Protein AF-A0A965U1G7-F1 (afdb_monomer)

Nearest PDB structures (foldseek):
  4uel-assembly1_A  TM=3.844E-01  e=1.516E+00  Homo sapiens
  9cpc-assembly1_3G  TM=3.995E-01  e=5.708E+00  Sus scrofa

pLDDT: mean 93.64, std 7.29, range [44.84, 98.12]

Foldseek 3Di:
DDDDDAPDFWDKDFAADPVCVVVVHGGPDIDTHRDLLLVLLVLVLVLVVDVVPADPVDPPGDPCSVVSVVSNVVCVVVCVVVVPSSVVSNVVD

Structure (mmCIF, N/CA/C/O backbone):
data_AF-A0A965U1G7-F1
#
_entry.id   AF-A0A965U1G7-F1
#
loop_
_atom_site.group_PDB
_atom_site.id
_atom_site.type_symbol
_atom_site.label_atom_id
_atom_site.label_alt_id
_atom_site.label_comp_id
_atom_site.label_asym_id
_atom_site.label_entity_id
_atom_site.label_seq_id
_atom_site.pdbx_PDB_ins_code
_atom_site.Cartn_x
_atom_site.Cartn_y
_atom_site.Cartn_z
_atom_site.occupancy
_atom_site.B_iso_or_equiv
_atom_site.auth_seq_id
_atom_site.auth_comp_id
_atom_site.auth_asym_id
_atom_site.auth_atom_id
_atom_site.pdbx_PDB_model_num
ATOM 1 N N . MET A 1 1 ? 20.262 -9.843 3.715 1.00 44.84 1 MET A N 1
ATOM 2 C CA . MET A 1 1 ? 18.976 -9.153 3.497 1.00 44.84 1 MET A CA 1
ATOM 3 C C . MET A 1 1 ? 18.683 -8.428 4.798 1.00 44.84 1 MET A C 1
ATOM 5 O O . MET A 1 1 ? 18.555 -9.100 5.812 1.00 44.84 1 MET A O 1
ATOM 9 N N . THR A 1 2 ? 18.759 -7.100 4.807 1.00 63.88 2 THR A N 1
ATOM 10 C CA . THR A 1 2 ? 18.609 -6.293 6.027 1.00 63.88 2 THR A CA 1
ATOM 11 C C . THR A 1 2 ? 17.174 -5.794 6.079 1.00 63.88 2 THR A C 1
ATOM 13 O O . THR A 1 2 ? 16.710 -5.211 5.103 1.00 63.88 2 THR A O 1
ATOM 16 N N . PHE A 1 3 ? 16.467 -6.057 7.173 1.00 73.94 3 PHE A N 1
ATOM 17 C CA . PHE A 1 3 ? 15.142 -5.490 7.405 1.00 73.94 3 PHE A CA 1
ATOM 18 C C . PHE A 1 3 ? 15.327 -4.105 8.025 1.00 73.94 3 PHE A C 1
ATOM 20 O O . PHE A 1 3 ? 16.043 -3.976 9.016 1.00 73.94 3 PHE A O 1
ATOM 27 N N . LEU A 1 4 ? 14.754 -3.084 7.393 1.00 79.31 4 LEU A N 1
ATOM 28 C CA . LEU A 1 4 ? 14.719 -1.725 7.925 1.00 79.31 4 LEU A CA 1
ATOM 29 C C . LEU A 1 4 ? 13.419 -1.541 8.707 1.00 79.31 4 LEU A C 1
ATOM 31 O O . LEU A 1 4 ? 12.393 -2.116 8.339 1.00 79.31 4 LEU A O 1
ATOM 35 N N . ASP A 1 5 ? 13.477 -0.745 9.769 1.00 87.38 5 ASP A N 1
ATOM 36 C CA . ASP A 1 5 ? 12.276 -0.316 10.480 1.00 87.38 5 ASP A CA 1
ATOM 37 C C . ASP A 1 5 ? 11.427 0.613 9.600 1.00 87.38 5 ASP A C 1
ATOM 39 O O . ASP A 1 5 ? 11.936 1.270 8.687 1.00 87.38 5 ASP A O 1
ATOM 43 N N . ASN A 1 6 ? 10.126 0.680 9.897 1.00 90.44 6 ASN A N 1
ATOM 44 C CA . ASN A 1 6 ? 9.221 1.616 9.232 1.00 90.44 6 ASN A CA 1
ATOM 45 C C . ASN A 1 6 ? 9.640 3.062 9.538 1.00 90.44 6 ASN A C 1
ATOM 47 O O . ASN A 1 6 ? 9.949 3.402 10.684 1.00 90.44 6 ASN A O 1
ATOM 51 N N . LYS A 1 7 ? 9.600 3.925 8.524 1.00 93.06 7 LYS A N 1
ATOM 52 C CA . LYS A 1 7 ? 9.929 5.356 8.637 1.00 93.06 7 LYS A CA 1
ATOM 53 C C . LYS A 1 7 ? 8.871 6.110 9.433 1.00 93.06 7 LYS A C 1
ATOM 55 O O . LYS A 1 7 ? 9.184 7.096 10.099 1.00 93.06 7 LYS A O 1
ATOM 60 N N . LEU A 1 8 ? 7.621 5.653 9.360 1.00 94.50 8 LEU A N 1
ATOM 61 C CA . LEU A 1 8 ? 6.502 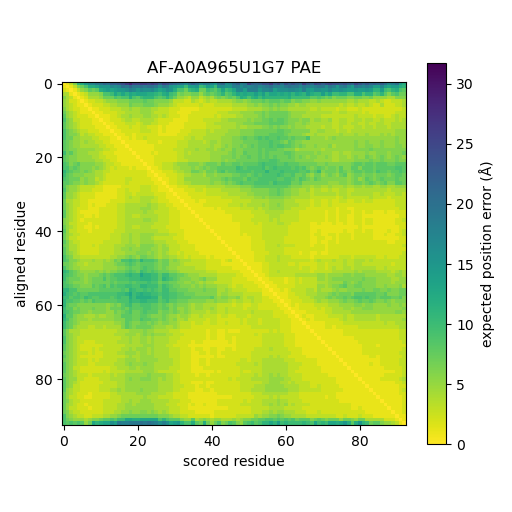6.216 10.102 1.00 94.50 8 LEU A CA 1
ATOM 62 C C . LEU A 1 8 ? 5.951 5.211 11.127 1.00 94.50 8 LEU A C 1
ATOM 64 O O . LEU A 1 8 ? 6.018 3.997 10.913 1.00 94.50 8 LEU A O 1
ATOM 68 N N . PRO A 1 9 ? 5.348 5.694 12.231 1.00 94.88 9 PRO A N 1
ATOM 69 C CA . PRO A 1 9 ? 4.660 4.825 13.176 1.00 94.88 9 PRO A CA 1
ATOM 70 C C . PRO A 1 9 ? 3.580 3.987 12.490 1.00 94.88 9 PRO A C 1
ATOM 72 O O . PRO A 1 9 ? 2.872 4.454 11.591 1.00 94.88 9 PRO A O 1
ATOM 75 N N . THR A 1 10 ? 3.416 2.749 12.949 1.00 95.19 10 THR A N 1
ATOM 76 C CA . THR A 1 10 ? 2.318 1.904 12.487 1.00 95.19 10 THR A CA 1
ATOM 77 C C . THR A 1 10 ? 0.976 2.461 12.957 1.00 95.19 10 THR A C 1
ATOM 79 O O . THR A 1 10 ? 0.852 3.079 14.014 1.00 95.19 10 THR A O 1
ATOM 82 N N . THR A 1 11 ? -0.055 2.234 12.149 1.00 94.31 11 THR A N 1
ATOM 83 C CA . THR A 1 11 ? -1.431 2.624 12.452 1.00 94.31 11 THR A CA 1
ATOM 84 C C . THR A 1 11 ? -2.252 1.386 12.763 1.00 94.31 11 THR A C 1
ATOM 86 O O . THR A 1 11 ? -2.312 0.450 11.967 1.00 94.31 11 THR A O 1
ATOM 89 N N . THR A 1 12 ? -2.903 1.364 13.923 1.00 96.56 12 THR A N 1
ATOM 90 C CA . THR A 1 12 ? -3.802 0.266 14.278 1.00 96.56 12 THR A CA 1
ATOM 91 C C . THR A 1 12 ? -5.093 0.379 13.476 1.00 96.56 12 THR A C 1
ATOM 93 O O . THR A 1 12 ? -5.791 1.394 13.529 1.00 96.56 12 THR A O 1
ATOM 96 N N . ARG A 1 13 ? -5.435 -0.674 12.735 1.00 96.06 13 ARG A N 1
ATOM 97 C CA . ARG A 1 13 ? -6.681 -0.781 11.976 1.00 96.06 13 ARG A CA 1
ATOM 98 C C . ARG A 1 13 ? -7.557 -1.877 12.556 1.00 96.06 13 ARG A C 1
ATOM 100 O O . ARG A 1 13 ? -7.080 -2.945 12.926 1.00 96.06 13 ARG A O 1
ATOM 107 N N . ARG A 1 14 ? -8.854 -1.591 12.628 1.00 96.75 14 ARG A N 1
ATOM 108 C CA . ARG A 1 14 ? -9.886 -2.559 13.001 1.00 96.75 14 ARG A CA 1
ATOM 109 C C . ARG A 1 14 ? -10.073 -3.553 11.865 1.00 96.75 14 ARG A C 1
ATOM 111 O O . ARG A 1 14 ? -10.267 -3.133 10.726 1.00 96.75 14 ARG A O 1
ATOM 118 N N . ILE A 1 15 ? -10.054 -4.837 12.184 1.00 96.56 15 ILE A N 1
ATOM 119 C CA . ILE A 1 15 ? -10.458 -5.905 11.275 1.00 96.56 15 ILE A CA 1
ATOM 120 C C . ILE A 1 15 ? -11.851 -6.326 11.696 1.00 96.56 15 ILE A C 1
ATOM 122 O O . ILE A 1 15 ? -12.070 -6.630 12.869 1.00 96.56 15 ILE A O 1
ATOM 126 N N . ARG A 1 16 ? -12.766 -6.356 10.727 1.00 96.69 16 ARG A N 1
ATOM 127 C CA . ARG A 1 16 ? -14.094 -6.902 10.948 1.00 96.69 16 ARG A CA 1
ATOM 128 C C . ARG A 1 16 ? -14.536 -7.851 9.848 1.00 96.69 16 ARG A C 1
ATOM 130 O O . ARG A 1 16 ? -14.109 -7.684 8.702 1.00 96.69 16 ARG A O 1
ATOM 137 N N . SER A 1 17 ? -15.373 -8.830 10.177 1.00 96.81 17 SER A N 1
ATOM 138 C CA . SER A 1 17 ? -15.996 -9.672 9.154 1.00 96.81 17 SER A CA 1
ATOM 139 C C . SER A 1 17 ? -17.054 -8.895 8.363 1.00 96.81 17 SER A C 1
ATOM 141 O O . SER A 1 17 ? -17.594 -7.884 8.812 1.00 96.81 17 SER A O 1
ATOM 143 N N . ILE A 1 18 ? -17.384 -9.394 7.168 1.00 97.19 18 ILE A N 1
ATOM 144 C CA . ILE A 1 18 ? -18.489 -8.845 6.365 1.00 97.19 18 ILE A CA 1
ATOM 145 C C . ILE A 1 18 ? -19.811 -8.947 7.142 1.00 97.19 18 ILE A C 1
ATOM 147 O O . ILE A 1 18 ? -20.634 -8.041 7.068 1.00 97.19 18 ILE A O 1
ATOM 151 N N . VAL A 1 19 ? -19.999 -10.026 7.911 1.00 96.94 19 VAL A N 1
ATOM 152 C CA . VAL A 1 19 ? -21.192 -10.217 8.748 1.00 96.94 19 VAL A CA 1
ATOM 153 C C . VAL A 1 19 ? -21.265 -9.134 9.823 1.00 96.94 19 VAL A C 1
ATOM 155 O O . VAL A 1 19 ? -22.299 -8.487 9.927 1.00 96.94 19 VAL A O 1
ATOM 158 N N . ALA A 1 20 ? -20.174 -8.877 10.551 1.00 96.94 20 ALA A N 1
ATOM 159 C CA . ALA A 1 20 ? -20.136 -7.832 11.573 1.00 96.94 20 ALA A CA 1
ATOM 160 C C . ALA A 1 20 ? -20.395 -6.431 10.991 1.00 96.94 20 ALA A C 1
ATOM 162 O O . ALA A 1 20 ? -21.173 -5.668 11.556 1.00 96.94 20 ALA A O 1
ATOM 163 N N . GLU A 1 21 ? -19.830 -6.104 9.821 1.00 95.69 21 GLU A N 1
ATOM 164 C CA . GLU A 1 21 ? -20.106 -4.827 9.143 1.00 95.69 21 GLU A CA 1
ATOM 165 C C . GLU A 1 21 ? -21.592 -4.669 8.784 1.00 95.69 21 GLU A C 1
ATOM 167 O O . GLU A 1 21 ? -22.188 -3.622 9.041 1.00 95.69 21 GLU A O 1
ATOM 172 N N . LEU A 1 22 ? -22.208 -5.713 8.219 1.00 97.31 22 LEU A N 1
ATOM 173 C CA . LEU A 1 22 ? -23.618 -5.686 7.817 1.00 97.31 22 LEU A CA 1
ATOM 174 C C . LEU A 1 22 ? -24.570 -5.668 9.021 1.00 97.31 22 LEU A C 1
ATOM 176 O O . LEU A 1 22 ? -25.604 -4.999 8.971 1.00 97.31 22 LEU A O 1
ATOM 180 N N . SER A 1 23 ? -24.210 -6.360 10.103 1.00 97.44 23 SER A N 1
ATOM 181 C CA . SER A 1 23 ? -24.950 -6.371 11.370 1.00 97.44 23 SER 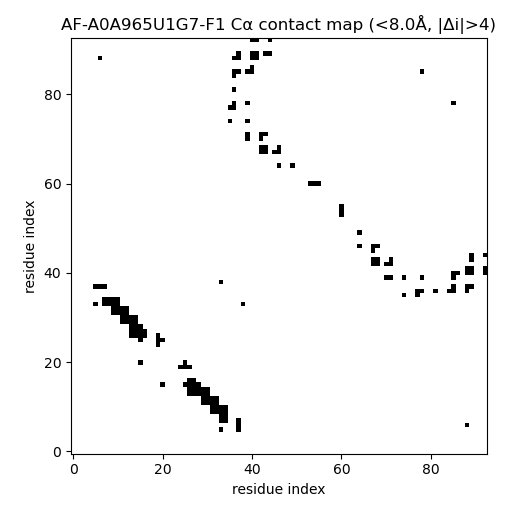A CA 1
ATOM 182 C C . SER A 1 23 ? -24.717 -5.118 12.221 1.00 97.44 23 SER A C 1
ATOM 184 O O . SER A 1 23 ? -25.447 -4.906 13.186 1.00 97.44 23 SER A O 1
ATOM 186 N N . LYS A 1 24 ? -23.755 -4.259 11.846 1.00 95.31 24 LYS A N 1
ATOM 187 C CA . LYS A 1 24 ? -23.268 -3.115 12.642 1.00 95.31 24 LYS A CA 1
ATOM 188 C C . LYS A 1 24 ? -22.705 -3.522 14.010 1.00 95.31 24 LYS A C 1
ATOM 190 O O . LYS A 1 24 ? -22.807 -2.757 14.968 1.00 95.31 24 LYS A O 1
ATOM 195 N N . ASP A 1 25 ? -22.108 -4.705 14.077 1.00 97.06 25 ASP A N 1
ATOM 196 C CA . ASP A 1 25 ? -21.393 -5.180 15.256 1.00 97.06 25 ASP A CA 1
ATOM 197 C C . ASP A 1 25 ? -20.001 -4.534 15.364 1.00 97.06 25 ASP A C 1
ATOM 199 O O . ASP A 1 25 ? -19.470 -3.932 14.423 1.00 97.06 25 ASP A O 1
ATOM 203 N N . GLU A 1 26 ? -19.399 -4.661 16.547 1.00 96.62 26 GLU A N 1
ATOM 204 C CA . GLU A 1 26 ? -18.033 -4.209 16.798 1.00 96.62 26 GLU A CA 1
ATOM 205 C C . GLU A 1 26 ? -16.993 -5.056 16.055 1.00 96.62 26 GLU A C 1
ATOM 207 O O . GLU A 1 26 ? -17.211 -6.218 15.715 1.00 96.62 26 GLU A O 1
ATOM 212 N N . ALA A 1 27 ? -15.821 -4.460 15.830 1.00 95.88 27 ALA A N 1
ATOM 213 C CA . ALA A 1 27 ? -14.714 -5.146 15.178 1.00 95.88 27 ALA A CA 1
ATOM 214 C C . ALA A 1 27 ? -14.162 -6.287 16.045 1.00 95.88 27 ALA A C 1
ATOM 216 O O . ALA A 1 27 ? -13.827 -6.086 17.213 1.00 95.88 27 ALA A O 1
ATOM 217 N N . GLU A 1 28 ? -13.989 -7.463 15.446 1.00 96.75 28 GLU A N 1
ATOM 218 C CA . GLU A 1 28 ? -13.542 -8.672 16.135 1.00 96.75 28 GLU A CA 1
ATOM 219 C C . GLU A 1 28 ? -12.068 -8.598 16.559 1.00 96.75 28 GLU A C 1
ATOM 221 O O . GLU A 1 28 ? -11.669 -9.239 17.531 1.00 96.75 28 GLU A O 1
ATOM 226 N N . THR A 1 29 ? -11.232 -7.842 15.837 1.00 97.31 29 THR A N 1
ATOM 227 C CA . THR A 1 29 ? -9.814 -7.687 16.187 1.00 97.31 29 THR A CA 1
ATOM 228 C C . THR A 1 29 ? -9.177 -6.432 15.581 1.00 97.31 29 THR A C 1
ATOM 230 O O . THR A 1 29 ? -9.816 -5.637 14.890 1.00 97.31 29 THR A O 1
ATOM 233 N N . HIS A 1 30 ? -7.891 -6.235 15.863 1.00 97.38 30 HIS A N 1
ATOM 234 C CA . HIS A 1 30 ? -7.086 -5.117 15.393 1.00 97.38 30 HIS A CA 1
ATOM 235 C C . HIS A 1 30 ? -5.747 -5.609 14.839 1.00 97.38 30 HIS A C 1
ATOM 237 O O . HIS A 1 30 ? -5.203 -6.612 15.298 1.00 97.38 30 HIS A O 1
ATOM 243 N N . ILE A 1 31 ? -5.192 -4.878 13.874 1.00 97.19 31 ILE A N 1
ATOM 244 C CA . ILE A 1 31 ? -3.880 -5.156 13.285 1.00 97.19 31 ILE A CA 1
ATOM 245 C C . ILE A 1 31 ? -3.063 -3.874 13.160 1.00 97.19 31 ILE A C 1
ATOM 247 O O . ILE A 1 31 ? -3.600 -2.813 12.840 1.00 97.19 31 ILE A O 1
ATOM 251 N N . ALA A 1 32 ? -1.758 -3.968 13.403 1.00 96.75 32 ALA A N 1
ATOM 252 C CA . ALA A 1 32 ? -0.831 -2.889 13.099 1.00 96.75 32 ALA A CA 1
ATOM 253 C C . ALA A 1 32 ? -0.557 -2.858 11.588 1.00 96.75 32 ALA A C 1
ATOM 255 O O . ALA A 1 32 ? -0.077 -3.835 11.015 1.00 96.75 32 ALA A O 1
ATOM 256 N N . CYS A 1 33 ? -0.854 -1.735 10.942 1.00 95.94 33 CYS A N 1
ATOM 257 C CA . CYS A 1 33 ? -0.589 -1.503 9.527 1.00 95.94 33 CYS A CA 1
ATOM 258 C C . CYS A 1 33 ? 0.530 -0.479 9.346 1.00 95.94 33 CYS A C 1
ATOM 260 O O . CYS A 1 33 ? 0.626 0.487 10.103 1.00 95.94 33 CYS A O 1
ATOM 262 N N . ILE A 1 34 ? 1.328 -0.646 8.294 1.00 95.56 34 ILE A N 1
ATOM 263 C CA . ILE A 1 34 ? 2.248 0.396 7.824 1.00 95.56 34 ILE A CA 1
ATOM 264 C C . ILE A 1 34 ? 1.434 1.646 7.463 1.00 95.56 34 ILE A C 1
ATOM 266 O O . ILE A 1 34 ? 0.267 1.551 7.064 1.00 95.56 34 ILE A O 1
ATOM 270 N N . SER A 1 35 ? 2.035 2.824 7.625 1.00 95.75 35 SER A N 1
ATOM 271 C CA . SER A 1 35 ? 1.406 4.073 7.207 1.00 95.75 35 SER A CA 1
ATOM 272 C C . SER A 1 35 ? 1.020 4.020 5.717 1.00 95.75 35 SER A C 1
ATOM 274 O O . SER A 1 35 ? 1.843 3.633 4.878 1.00 95.75 35 SER A O 1
ATOM 276 N N . PRO A 1 36 ? -0.199 4.451 5.340 1.00 96.00 36 PRO A N 1
ATOM 277 C CA . PRO A 1 36 ? -0.573 4.598 3.934 1.00 96.00 36 PRO A CA 1
ATOM 278 C C . PRO A 1 36 ? 0.364 5.536 3.160 1.00 96.00 36 PRO A C 1
ATOM 280 O O . PRO A 1 36 ? 0.557 5.347 1.963 1.00 96.00 36 PRO A O 1
ATOM 283 N N . ILE A 1 37 ? 0.986 6.505 3.841 1.00 97.25 37 ILE A N 1
ATOM 284 C CA . ILE A 1 37 ? 1.968 7.423 3.248 1.00 97.25 37 ILE A CA 1
ATOM 285 C C . ILE A 1 37 ? 3.252 6.697 2.862 1.00 97.25 37 ILE A C 1
ATOM 287 O O . ILE A 1 37 ? 3.742 6.859 1.747 1.00 97.25 37 ILE A O 1
ATOM 291 N N . GLU A 1 38 ? 3.764 5.855 3.754 1.00 96.06 38 GLU A N 1
ATOM 292 C CA . GLU A 1 38 ? 4.950 5.043 3.482 1.00 96.06 38 GLU A CA 1
ATOM 293 C C . GLU A 1 38 ? 4.659 3.997 2.394 1.00 96.06 38 GLU A C 1
ATOM 295 O O . GLU A 1 38 ? 5.442 3.822 1.465 1.00 96.06 38 GLU A O 1
ATOM 300 N N . THR A 1 39 ? 3.454 3.415 2.405 1.00 95.94 39 THR A N 1
ATOM 301 C CA . THR A 1 39 ? 2.985 2.544 1.315 1.00 95.94 39 THR A CA 1
ATOM 302 C C . THR A 1 39 ? 2.954 3.288 -0.025 1.00 95.94 39 THR A C 1
ATOM 304 O O . THR A 1 39 ? 3.400 2.752 -1.038 1.00 95.94 39 THR A O 1
ATOM 307 N N . ALA A 1 40 ? 2.449 4.526 -0.063 1.00 97.25 40 ALA A N 1
ATOM 308 C CA . ALA A 1 40 ? 2.441 5.337 -1.279 1.00 97.25 40 ALA A CA 1
ATOM 309 C C . ALA A 1 40 ? 3.863 5.651 -1.769 1.00 97.25 40 ALA A C 1
ATOM 311 O O . ALA A 1 40 ? 4.128 5.550 -2.969 1.00 97.25 40 ALA A O 1
ATOM 312 N N . ALA A 1 41 ? 4.774 6.001 -0.857 1.00 96.69 41 ALA A N 1
ATOM 313 C CA . ALA A 1 41 ? 6.179 6.270 -1.158 1.00 96.69 41 ALA A CA 1
ATOM 314 C C . ALA A 1 41 ? 6.858 5.064 -1.834 1.00 96.69 41 ALA A C 1
ATOM 316 O O . ALA A 1 41 ? 7.475 5.193 -2.896 1.00 96.69 41 ALA A O 1
ATOM 317 N N . ASP A 1 42 ? 6.639 3.865 -1.301 1.00 94.88 42 ASP A N 1
ATOM 318 C CA . ASP A 1 42 ? 7.161 2.640 -1.905 1.00 94.88 42 ASP A CA 1
ATOM 319 C C . ASP A 1 42 ? 6.522 2.352 -3.268 1.00 94.88 42 ASP A C 1
ATOM 321 O O . ASP A 1 42 ? 7.206 1.926 -4.202 1.00 94.88 42 ASP A O 1
ATOM 325 N N . LYS A 1 43 ? 5.219 2.623 -3.435 1.00 96.44 43 LYS A N 1
ATOM 326 C CA . LYS A 1 43 ? 4.524 2.443 -4.722 1.00 96.44 43 LYS A CA 1
ATOM 327 C C . LYS A 1 43 ? 5.051 3.389 -5.798 1.00 96.44 43 LYS A C 1
ATOM 329 O O . LYS A 1 43 ? 5.204 2.938 -6.934 1.00 96.44 43 LYS A O 1
ATOM 334 N N . ILE A 1 44 ? 5.349 4.651 -5.476 1.00 96.56 44 ILE A N 1
ATOM 335 C CA . ILE A 1 44 ? 5.910 5.590 -6.459 1.00 96.56 44 ILE A CA 1
ATOM 336 C C . ILE A 1 44 ? 7.361 5.249 -6.807 1.00 96.56 44 ILE A C 1
ATOM 338 O O . ILE A 1 44 ? 7.700 5.269 -7.992 1.00 96.56 44 ILE A O 1
ATOM 342 N N . SER A 1 45 ? 8.189 4.850 -5.833 1.00 94.06 45 SER A N 1
ATOM 343 C CA . SER A 1 45 ? 9.558 4.380 -6.100 1.00 94.06 45 SER A CA 1
ATOM 344 C C . SER A 1 45 ? 9.514 3.152 -7.022 1.00 94.06 45 SER A C 1
ATOM 346 O O . SER A 1 45 ? 10.052 3.162 -8.133 1.00 94.06 45 SER A O 1
ATOM 348 N N . ALA A 1 46 ? 8.717 2.144 -6.654 1.00 93.19 46 ALA A N 1
ATOM 349 C CA . ALA A 1 46 ? 8.485 0.931 -7.435 1.00 93.19 46 ALA A CA 1
ATOM 350 C C . ALA A 1 46 ? 7.966 1.188 -8.862 1.00 93.19 46 ALA A C 1
ATOM 352 O O . ALA A 1 46 ? 8.375 0.484 -9.793 1.00 93.19 46 ALA A O 1
ATOM 353 N N . LEU A 1 47 ? 7.050 2.146 -9.039 1.00 95.31 47 LEU A N 1
ATOM 354 C CA . LEU A 1 47 ? 6.505 2.518 -10.344 1.00 95.31 47 LEU A CA 1
ATOM 355 C C . LEU A 1 47 ? 7.556 3.227 -11.202 1.00 95.31 47 LEU A C 1
ATOM 357 O O . LEU A 1 47 ? 7.691 2.894 -12.377 1.00 95.31 47 LEU A O 1
ATOM 361 N N . THR A 1 48 ? 8.315 4.156 -10.617 1.00 94.00 48 THR A N 1
ATOM 362 C CA . THR A 1 48 ? 9.331 4.956 -11.318 1.00 94.00 48 THR A CA 1
ATOM 363 C C . THR A 1 48 ? 10.383 4.059 -11.963 1.00 94.00 48 THR A C 1
ATOM 365 O O . THR A 1 48 ? 10.604 4.144 -13.172 1.00 94.00 48 THR A O 1
ATOM 368 N N . TRP A 1 49 ? 10.948 3.119 -11.197 1.00 89.75 49 TRP A N 1
ATOM 369 C CA . TRP A 1 49 ? 11.923 2.153 -11.714 1.00 89.75 49 TRP A CA 1
ATOM 370 C C . TRP A 1 49 ? 11.361 1.300 -12.849 1.00 89.75 49 TRP A C 1
ATOM 372 O O . TRP A 1 49 ? 12.010 1.120 -13.877 1.00 89.75 49 TRP A O 1
ATOM 382 N N . ARG A 1 50 ? 10.139 0.784 -12.679 1.00 92.12 50 ARG A N 1
ATOM 383 C CA . ARG A 1 50 ? 9.516 -0.118 -13.653 1.00 92.12 50 ARG A CA 1
ATOM 384 C C . ARG A 1 50 ? 9.125 0.589 -14.940 1.00 92.12 50 ARG A C 1
ATOM 386 O O . ARG A 1 50 ? 9.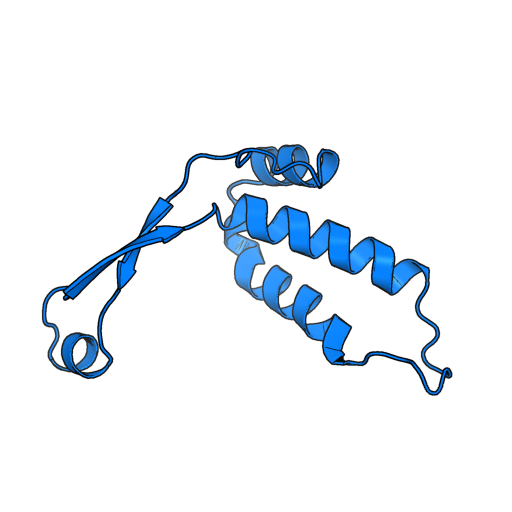278 0.000 -16.000 1.00 92.12 50 ARG A O 1
ATOM 393 N N . VAL A 1 51 ? 8.628 1.824 -14.864 1.00 92.06 51 VAL A N 1
ATOM 394 C CA . VAL A 1 51 ? 8.257 2.615 -16.046 1.00 92.06 51 VAL A CA 1
ATOM 395 C C . VAL A 1 51 ? 9.495 3.042 -16.827 1.00 92.06 51 VAL A C 1
ATOM 397 O O . VAL A 1 51 ? 9.468 2.965 -18.052 1.00 92.06 51 VAL A O 1
ATOM 400 N N . ALA A 1 52 ? 10.578 3.426 -16.144 1.00 91.25 52 ALA A N 1
ATOM 401 C CA . ALA A 1 52 ? 11.809 3.883 -16.789 1.00 91.25 52 ALA A CA 1
ATOM 402 C C . ALA A 1 52 ? 12.432 2.835 -17.728 1.00 91.25 52 ALA A C 1
ATOM 404 O O . ALA A 1 52 ? 12.997 3.190 -18.757 1.00 91.25 52 ALA A O 1
ATOM 405 N N . ILE A 1 53 ? 12.305 1.548 -17.393 1.00 89.81 53 ILE A N 1
ATOM 406 C CA . ILE A 1 53 ? 12.875 0.435 -18.170 1.00 89.81 53 ILE A CA 1
ATOM 407 C C . ILE A 1 53 ? 11.833 -0.319 -19.009 1.00 89.81 53 ILE A C 1
ATOM 409 O O . ILE A 1 53 ? 12.138 -1.373 -19.569 1.00 89.81 53 ILE A O 1
ATOM 413 N N . ARG A 1 54 ? 10.583 0.158 -19.054 1.00 90.25 54 ARG A N 1
ATOM 414 C CA . ARG A 1 54 ? 9.476 -0.592 -19.653 1.00 90.25 54 ARG A CA 1
ATOM 415 C C . ARG A 1 54 ? 9.537 -0.564 -21.177 1.00 90.25 54 ARG A C 1
ATOM 417 O O . ARG A 1 54 ? 9.397 0.493 -21.785 1.00 90.25 54 ARG A O 1
ATOM 424 N N . ASP A 1 55 ? 9.583 -1.745 -21.784 1.00 93.31 55 ASP A N 1
ATOM 425 C CA . ASP A 1 55 ? 9.326 -1.944 -23.211 1.00 93.31 55 ASP A CA 1
ATOM 426 C C . ASP A 1 55 ? 7.963 -2.619 -23.411 1.00 93.31 55 ASP A C 1
ATOM 428 O O . ASP A 1 55 ? 7.795 -3.805 -23.132 1.00 93.31 55 ASP A O 1
ATOM 432 N N . ARG A 1 56 ? 6.990 -1.859 -23.927 1.00 90.38 56 ARG A N 1
ATOM 433 C CA . ARG A 1 56 ? 5.620 -2.343 -24.169 1.00 90.38 56 ARG A CA 1
ATOM 434 C C . ARG A 1 56 ? 5.508 -3.318 -25.343 1.00 90.38 56 ARG A C 1
ATOM 436 O O . ARG A 1 56 ? 4.483 -3.980 -25.467 1.00 90.38 56 ARG A O 1
ATOM 443 N N . LEU A 1 57 ? 6.510 -3.379 -26.220 1.00 94.88 57 LEU A N 1
ATOM 444 C CA . LEU A 1 57 ? 6.534 -4.310 -27.353 1.00 94.88 57 LEU A CA 1
ATOM 445 C C . LEU A 1 57 ? 7.184 -5.648 -26.977 1.00 94.88 57 LEU A C 1
ATOM 447 O O . LEU A 1 57 ? 7.066 -6.631 -27.712 1.00 94.88 57 LEU A O 1
ATOM 451 N N . SER A 1 58 ? 7.849 -5.705 -25.823 1.00 94.56 58 SER A N 1
ATOM 452 C CA . SER A 1 58 ? 8.454 -6.923 -25.308 1.00 94.56 58 SER A CA 1
ATOM 453 C C . SER A 1 58 ? 7.394 -7.969 -24.971 1.00 94.56 58 SER A C 1
ATOM 455 O O . SER A 1 58 ? 6.418 -7.702 -24.274 1.00 94.56 58 SER A O 1
ATOM 457 N N . LYS A 1 59 ? 7.652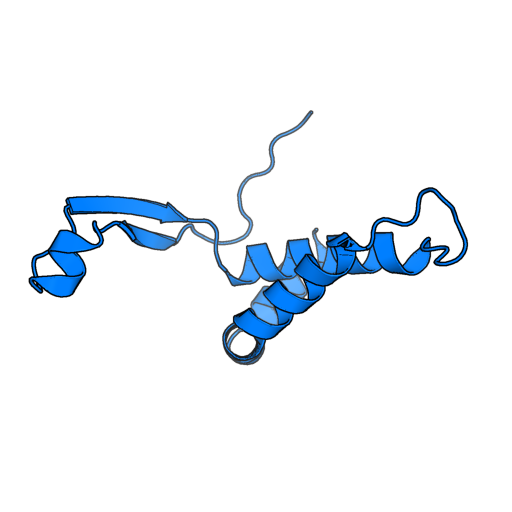 -9.229 -25.342 1.00 94.00 59 LYS A N 1
ATOM 458 C CA . LYS A 1 59 ? 6.854 -10.384 -24.883 1.00 94.00 59 LYS A CA 1
ATOM 459 C C . LYS A 1 59 ? 6.911 -10.593 -23.362 1.00 94.00 59 LYS A C 1
ATOM 461 O O . LYS A 1 59 ? 6.159 -11.406 -22.838 1.00 94.00 59 LYS A O 1
ATOM 466 N N . LYS A 1 60 ? 7.834 -9.910 -22.675 1.00 91.50 60 LYS A N 1
ATOM 467 C CA . LYS A 1 60 ? 7.987 -9.916 -21.216 1.00 91.50 60 LYS A CA 1
ATOM 468 C C . LYS A 1 60 ? 7.391 -8.667 -20.552 1.00 91.50 60 LYS A C 1
ATOM 470 O O . LYS A 1 60 ? 7.648 -8.472 -19.367 1.00 91.50 60 LYS A O 1
ATOM 475 N N . ASP A 1 61 ? 6.668 -7.810 -21.286 1.00 91.56 61 ASP A N 1
ATOM 476 C CA . ASP A 1 61 ? 5.983 -6.667 -20.673 1.00 91.56 61 ASP A CA 1
ATOM 477 C C . ASP A 1 61 ? 5.045 -7.160 -19.570 1.00 91.56 61 ASP A C 1
ATOM 479 O O . ASP A 1 61 ? 4.269 -8.096 -19.766 1.00 91.56 61 ASP A O 1
ATOM 483 N N . ASP A 1 62 ? 5.130 -6.521 -18.408 1.00 90.19 62 ASP A N 1
ATOM 484 C CA . ASP A 1 62 ? 4.233 -6.790 -17.295 1.00 90.19 62 ASP A CA 1
ATOM 485 C C . ASP A 1 62 ? 3.114 -5.735 -17.299 1.00 90.19 62 ASP A C 1
ATOM 487 O O . ASP A 1 62 ? 3.307 -4.611 -16.815 1.00 90.19 62 ASP A O 1
ATOM 491 N N . PRO A 1 63 ? 1.910 -6.058 -17.810 1.00 90.19 63 PRO A N 1
ATOM 492 C CA . PRO A 1 63 ? 0.803 -5.110 -17.814 1.00 90.19 63 PRO A CA 1
ATOM 493 C C . PRO A 1 63 ? 0.328 -4.777 -16.394 1.00 90.19 63 PRO A C 1
ATOM 495 O O . PRO A 1 63 ? -0.320 -3.751 -16.182 1.00 90.19 63 PRO A O 1
ATOM 498 N N . THR A 1 64 ? 0.667 -5.601 -15.400 1.00 92.25 64 THR A N 1
ATOM 499 C CA . THR A 1 64 ? 0.181 -5.460 -14.030 1.00 92.25 64 THR A CA 1
ATOM 500 C C . THR A 1 64 ? 0.851 -4.313 -13.265 1.00 92.25 64 THR A C 1
ATOM 502 O O . THR A 1 64 ? 0.369 -3.959 -12.186 1.00 92.25 64 THR A O 1
ATOM 505 N N . ILE A 1 65 ? 1.876 -3.670 -13.848 1.00 91.19 65 ILE A N 1
ATOM 506 C CA . ILE A 1 65 ? 2.509 -2.432 -13.352 1.00 91.19 65 ILE A CA 1
ATOM 507 C C . ILE A 1 65 ? 1.468 -1.329 -13.106 1.00 91.19 65 ILE A C 1
ATOM 509 O O . ILE A 1 65 ? 1.624 -0.527 -12.184 1.00 91.19 65 ILE A O 1
ATOM 513 N N . ILE A 1 66 ? 0.373 -1.317 -13.878 1.00 92.12 66 ILE A N 1
ATOM 514 C CA . ILE A 1 66 ? -0.723 -0.348 -13.725 1.00 92.12 66 ILE A CA 1
ATOM 515 C C . ILE A 1 66 ? -1.339 -0.349 -12.316 1.00 92.12 66 ILE A C 1
ATOM 517 O O . ILE A 1 66 ? -1.845 0.680 -11.874 1.00 92.12 66 ILE A O 1
ATOM 521 N N . ARG A 1 67 ? -1.239 -1.461 -11.571 1.00 93.94 67 ARG A N 1
ATOM 522 C CA . ARG A 1 67 ? -1.721 -1.552 -10.184 1.00 93.94 67 ARG A CA 1
ATOM 523 C C . ARG A 1 67 ? -1.038 -0.546 -9.261 1.00 93.94 67 ARG A C 1
ATOM 525 O O . ARG A 1 67 ? -1.698 0.002 -8.393 1.00 93.94 67 ARG A O 1
ATOM 532 N N . HIS A 1 68 ? 0.244 -0.238 -9.476 1.00 95.31 68 HIS A N 1
ATOM 533 C CA . HIS A 1 68 ? 0.928 0.786 -8.680 1.00 95.31 68 HIS A CA 1
ATOM 534 C C . HIS A 1 68 ? 0.308 2.173 -8.881 1.00 95.31 68 HIS A C 1
ATOM 536 O O . HIS A 1 68 ? 0.128 2.908 -7.916 1.00 95.31 68 HIS A O 1
ATOM 542 N N . LEU A 1 69 ? -0.056 2.516 -10.122 1.00 95.50 69 LEU A N 1
ATOM 543 C CA . LEU A 1 69 ? -0.732 3.778 -10.423 1.00 95.50 69 LEU A CA 1
ATOM 544 C C . LEU A 1 69 ? -2.147 3.812 -9.832 1.00 95.50 69 LEU A C 1
ATOM 546 O O . LEU A 1 69 ? -2.553 4.832 -9.286 1.00 95.50 69 LEU A O 1
ATOM 550 N N . HIS A 1 70 ? -2.876 2.698 -9.914 1.00 97.00 70 HIS A N 1
ATOM 551 C CA . HIS A 1 70 ? -4.184 2.560 -9.277 1.00 97.00 70 HIS A CA 1
ATOM 552 C C . HIS A 1 70 ? -4.098 2.789 -7.759 1.00 97.00 70 HIS A C 1
ATOM 554 O O . HIS A 1 70 ? -4.854 3.593 -7.219 1.00 97.00 70 HIS A O 1
ATOM 560 N N . ASP A 1 71 ? -3.141 2.146 -7.082 1.00 96.88 71 ASP A N 1
ATOM 561 C CA . ASP A 1 71 ? -2.937 2.298 -5.638 1.00 96.88 71 ASP A CA 1
ATOM 562 C C . ASP A 1 71 ? -2.597 3.751 -5.264 1.00 96.88 71 ASP A C 1
ATOM 564 O O . ASP A 1 71 ? -3.170 4.303 -4.328 1.00 96.88 71 ASP A O 1
ATOM 568 N N . LEU A 1 72 ? -1.716 4.407 -6.030 1.00 97.38 72 LEU A N 1
ATOM 569 C CA . LEU A 1 72 ? -1.384 5.824 -5.834 1.00 97.38 72 LEU A CA 1
ATOM 570 C C . LEU A 1 72 ? -2.599 6.736 -6.039 1.00 97.38 72 LEU A C 1
ATOM 572 O O . LEU A 1 72 ? -2.794 7.680 -5.278 1.00 97.38 72 LEU A O 1
ATOM 576 N N . SER A 1 73 ? -3.439 6.440 -7.033 1.00 97.88 73 SER A N 1
ATOM 577 C CA . SER A 1 73 ? -4.679 7.182 -7.266 1.00 97.88 73 SER A CA 1
ATOM 578 C C . 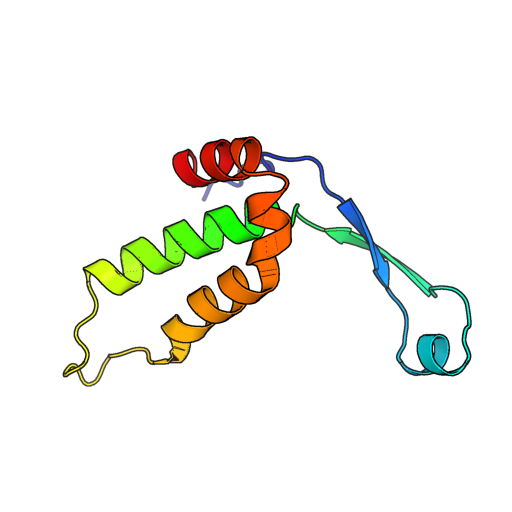SER A 1 73 ? -5.653 7.038 -6.097 1.00 97.88 73 SER A C 1
ATOM 580 O O . SER A 1 73 ? -6.282 8.022 -5.715 1.00 97.88 73 SER A O 1
ATOM 582 N N . ALA A 1 74 ? -5.772 5.842 -5.514 1.00 97.94 74 ALA A N 1
ATOM 583 C CA . ALA A 1 74 ? -6.616 5.607 -4.343 1.00 97.94 74 ALA A CA 1
ATOM 584 C C . ALA A 1 74 ? -6.113 6.357 -3.094 1.00 97.94 74 ALA A C 1
ATOM 586 O O . ALA A 1 74 ? -6.906 6.708 -2.224 1.00 97.94 74 ALA A O 1
ATOM 587 N N . LEU A 1 75 ? -4.807 6.635 -3.019 1.00 97.50 75 LEU A N 1
ATOM 588 C CA . LEU A 1 75 ? -4.165 7.347 -1.910 1.00 97.50 75 LEU A CA 1
ATOM 589 C C . LEU A 1 75 ? -3.987 8.854 -2.159 1.00 97.50 75 LEU A C 1
ATOM 591 O O . LEU A 1 75 ? -3.411 9.537 -1.316 1.00 97.50 75 LEU A O 1
ATOM 595 N N . LYS A 1 76 ? -4.489 9.394 -3.276 1.00 97.94 76 LYS A N 1
ATOM 596 C CA . LYS A 1 76 ? -4.257 10.784 -3.707 1.00 97.94 76 LYS A CA 1
ATOM 597 C C . LYS A 1 76 ? -4.563 11.828 -2.630 1.00 97.94 76 LYS A C 1
ATOM 599 O O . LYS A 1 76 ? -3.748 12.722 -2.405 1.00 97.94 76 LYS A O 1
ATOM 604 N N . GLU A 1 77 ? -5.723 11.735 -1.988 1.00 98.12 77 GLU A N 1
ATOM 605 C CA . GLU A 1 77 ? -6.134 12.720 -0.979 1.00 98.12 77 GLU A CA 1
ATOM 606 C C . GLU A 1 77 ? -5.243 12.623 0.268 1.00 98.12 77 GLU A C 1
ATOM 608 O O . GLU A 1 77 ? -4.699 13.627 0.715 1.00 98.12 77 GLU A O 1
ATOM 613 N N . VAL A 1 78 ? -4.950 11.399 0.722 1.00 97.00 78 VAL A N 1
ATOM 614 C CA . VAL A 1 78 ? -4.048 11.133 1.856 1.00 97.00 78 VAL A CA 1
ATOM 615 C C . VAL A 1 78 ? -2.636 11.670 1.582 1.00 97.00 78 VAL A C 1
ATOM 617 O O . VAL A 1 78 ? -2.033 12.311 2.438 1.00 97.00 78 VAL A O 1
ATOM 620 N N . ILE A 1 79 ? -2.112 11.475 0.367 1.00 97.81 79 I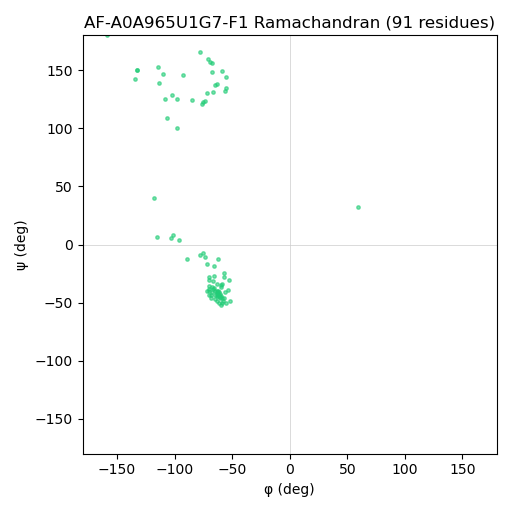LE A N 1
ATOM 621 C CA . ILE A 1 79 ? -0.816 12.032 -0.055 1.00 97.81 79 ILE A CA 1
ATOM 622 C C . ILE A 1 79 ? -0.854 13.563 -0.042 1.00 97.81 79 ILE A C 1
ATOM 624 O O . ILE A 1 79 ? 0.087 14.194 0.435 1.00 97.81 79 ILE A O 1
ATOM 628 N N . SER A 1 80 ? -1.931 14.160 -0.557 1.00 97.50 80 SER A N 1
ATOM 629 C CA . SER A 1 80 ? -2.073 15.617 -0.646 1.00 97.50 80 SER A CA 1
ATOM 630 C C . SER A 1 80 ? -2.083 16.254 0.746 1.00 97.50 80 SER A C 1
ATOM 632 O O . SER A 1 80 ? -1.347 17.213 0.987 1.00 97.50 80 SER A O 1
ATOM 634 N N . GLU A 1 81 ? -2.829 15.671 1.686 1.00 98.12 81 GLU A N 1
ATOM 635 C CA . GLU A 1 81 ? -2.901 16.108 3.087 1.00 98.12 81 GLU A CA 1
ATOM 636 C C . GLU A 1 81 ? -1.552 15.987 3.820 1.00 98.12 81 GLU A C 1
ATOM 638 O O . GLU A 1 81 ? -1.205 16.849 4.629 1.00 98.12 81 GLU A O 1
ATOM 643 N N . HIS A 1 82 ? -0.747 14.971 3.492 1.00 97.50 82 HIS A N 1
ATOM 644 C CA . HIS A 1 82 ? 0.526 14.664 4.157 1.00 97.50 82 HIS A CA 1
ATOM 645 C C . HIS A 1 82 ? 1.740 14.769 3.217 1.00 97.50 82 HIS A C 1
ATOM 647 O O . HIS A 1 82 ? 2.678 13.971 3.280 1.00 97.50 82 HIS A O 1
ATOM 653 N N . THR A 1 83 ? 1.751 15.784 2.346 1.00 97.62 83 THR A N 1
ATOM 654 C CA . THR A 1 83 ? 2.752 15.923 1.269 1.00 97.62 83 THR A CA 1
ATOM 655 C C . THR A 1 83 ? 4.202 15.874 1.776 1.00 97.62 83 THR A C 1
ATOM 657 O O . THR A 1 83 ? 5.065 15.271 1.140 1.00 97.62 83 THR A O 1
ATOM 660 N N . LYS A 1 84 ? 4.492 16.492 2.930 1.00 97.81 84 LYS A N 1
ATOM 661 C CA . LYS A 1 84 ? 5.855 16.535 3.491 1.00 97.81 84 LYS A CA 1
ATOM 662 C C . LYS A 1 84 ? 6.357 15.146 3.889 1.00 97.81 84 LYS A C 1
ATOM 664 O O . LYS A 1 84 ? 7.470 14.781 3.515 1.00 97.81 84 LYS A O 1
ATOM 669 N N . ASP A 1 85 ? 5.525 14.377 4.586 1.00 97.38 85 ASP A N 1
ATOM 670 C CA . ASP A 1 85 ? 5.863 13.025 5.040 1.00 97.38 85 ASP A CA 1
ATOM 671 C C . ASP A 1 85 ? 5.999 12.071 3.850 1.00 97.38 85 ASP A C 1
ATOM 673 O O . ASP A 1 85 ? 6.898 11.232 3.822 1.00 97.38 85 ASP A O 1
ATOM 677 N N . PHE A 1 86 ? 5.156 12.245 2.826 1.00 97.50 86 PHE A N 1
ATOM 678 C CA . PHE A 1 86 ? 5.254 11.491 1.579 1.00 97.50 86 PHE A CA 1
ATOM 679 C C . PHE A 1 86 ? 6.587 11.730 0.865 1.00 97.50 86 PHE A C 1
ATOM 681 O O . PHE A 1 86 ? 7.274 10.767 0.528 1.00 97.50 86 PHE A O 1
ATOM 688 N N . ILE A 1 87 ? 6.981 12.995 0.671 1.00 96.69 87 ILE A N 1
ATOM 689 C CA . ILE A 1 87 ? 8.262 13.337 0.033 1.00 96.69 87 ILE A CA 1
ATOM 690 C C . ILE A 1 87 ? 9.431 12.782 0.852 1.00 96.69 87 ILE A C 1
ATOM 692 O O . ILE A 1 87 ? 10.339 12.181 0.281 1.00 96.69 87 I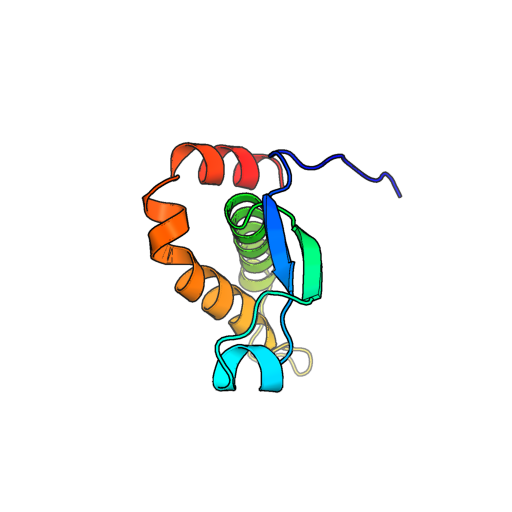LE A O 1
ATOM 696 N N . PHE A 1 88 ? 9.399 12.944 2.179 1.00 96.56 88 PHE A N 1
ATOM 697 C CA . PHE A 1 88 ? 10.421 12.397 3.070 1.00 96.56 88 PHE A CA 1
ATOM 698 C C . PHE A 1 88 ? 10.578 10.882 2.892 1.00 96.56 88 PHE A C 1
ATOM 700 O O . PHE A 1 88 ? 11.691 10.409 2.663 1.00 96.56 88 PHE A O 1
ATOM 707 N N . CYS A 1 89 ? 9.472 10.133 2.927 1.00 95.81 89 CYS A N 1
ATOM 708 C CA . CYS A 1 89 ? 9.511 8.681 2.779 1.00 95.81 89 CYS A CA 1
ATOM 709 C C . CYS A 1 89 ? 9.994 8.259 1.385 1.00 95.81 89 CYS A C 1
ATOM 711 O O . CYS A 1 89 ? 10.830 7.364 1.282 1.00 95.81 89 CYS A O 1
ATOM 713 N N . ALA A 1 90 ? 9.504 8.920 0.328 1.00 94.62 90 ALA A N 1
ATOM 714 C CA . ALA A 1 90 ? 9.796 8.569 -1.063 1.00 94.62 90 ALA A CA 1
ATOM 715 C C . ALA A 1 90 ? 11.264 8.792 -1.448 1.00 94.62 90 ALA A C 1
ATOM 717 O O . ALA A 1 90 ? 11.800 8.042 -2.258 1.00 94.62 90 ALA A O 1
ATOM 718 N N . LEU A 1 91 ? 11.932 9.785 -0.855 1.00 92.94 91 LEU A N 1
ATOM 719 C CA . LEU A 1 91 ? 13.363 10.033 -1.075 1.00 92.94 91 LEU A CA 1
ATOM 720 C C . LEU A 1 91 ? 14.275 9.007 -0.385 1.00 92.94 91 LEU A C 1
ATOM 722 O O . LEU A 1 91 ? 15.478 8.988 -0.638 1.00 92.94 91 LEU A O 1
ATOM 726 N N . GLN A 1 92 ? 13.716 8.175 0.491 1.00 85.56 92 GLN A N 1
ATOM 727 C CA . GLN A 1 92 ? 14.430 7.163 1.270 1.00 85.56 92 GLN A CA 1
ATOM 728 C C . GLN A 1 92 ? 14.010 5.728 0.904 1.00 85.56 92 GLN A C 1
ATOM 730 O O . GLN A 1 92 ? 14.365 4.793 1.624 1.00 85.56 92 GLN A O 1
ATOM 735 N N . SER A 1 93 ? 13.180 5.549 -0.132 1.00 77.56 93 SER A N 1
ATOM 736 C CA . SER A 1 93 ? 12.643 4.254 -0.590 1.00 77.56 93 SER A CA 1
ATOM 737 C C . SER A 1 93 ? 13.441 3.654 -1.741 1.00 77.56 93 SER A C 1
ATOM 739 O O . SER A 1 93 ? 13.673 4.366 -2.743 1.00 77.56 93 SER A O 1
#

Radius of gyration: 16.94 Å; Cα contacts (8 Å, |Δi|>4): 90; chains: 1; bounding box: 44×27×44 Å

Sequence (93 aa):
MTFLDNKLPTTTRRIRSIVAELSKDEAETHIACISPIETAADKISALTWRVAIRDRLSKKDDPTIIRHLHDLSALKEVISEHTKDFIFCALQS

Secondary structure (DSSP, 8-state):
-PPPPPSS--EEEEE--HHHHHHTPPPSEEEEE--HHHHHHHHHHHHHHHHHT--TTSTT--GGGHHHHHHHHHTHHHHHHTHHHHHHHHTT-

Mean predicted aligned error: 4.28 Å

Solvent-accessible surface area (backbone atoms only — not comparable to full-atom values): 5615 Å² total; per-residue (Å²): 137,84,87,76,78,76,94,54,73,64,43,79,41,75,41,61,55,72,64,31,63,76,71,69,50,76,62,82,46,72,44,80,34,77,33,70,48,52,52,43,15,46,33,51,44,56,41,52,62,52,59,77,72,59,49,86,85,44,96,79,50,66,79,69,62,57,53,40,56,51,54,44,60,76,38,43,67,62,41,64,76,39,45,68,62,25,53,57,41,32,78,72,89

=== Feature glossary ===
Legend for the data blocks above and below:

— What the protein is —

Sequence gives th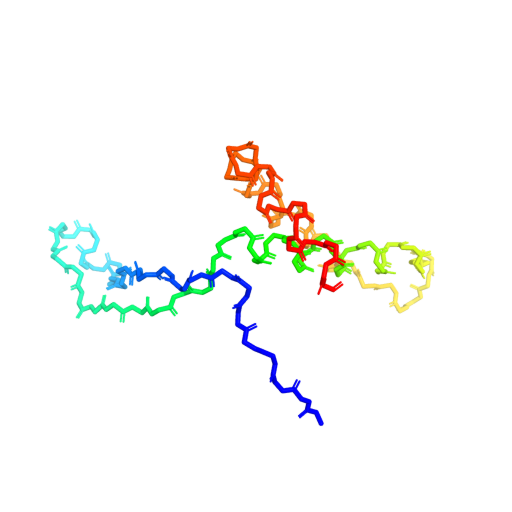e chain of amino acids in standard one-letter code (A=alanine, C=cysteine, …, Y=tyrosine), read N→C. It is the only feature that is directly encoded by the gene; all structural features are derived from the folded form of this sequence.

The annotation block draws on four external resources. InterPro: which protein families and domains the sequence belongs to. GO: standardized terms for what the protein does, what process it participates in, and where in the cell it acts. CATH: which structural fold it has in the CATH hierarchy. Organism: the species of origin.

— Where its atoms are —

Atomic coordinates in PDBx/mmCIF format — the same representation the Protein Data Bank distributes. Each line of the _atom_site loop places one backbone atom in Cartesian space (units: ångströms, origin: arbitrary).

Six rendered views show the 3D structure from the faces of a cube — i.e. along ±x, ±y, ±z. Rendering representation is drawn randomly per protein from cartoon (secondary-structure ribbons), sticks (backbone bonds), or molecular surface; coloring is either N→C rainbow (blue at the N-terminus through red at the C-terminus) or one color per chain.

— Local backbone conformation —

DSSP 8-state secondary structure assigns each residue one of H (α-helix), G (3₁₀-helix), I (π-helix), E (extended β-strand), B (isolated β-bridge), T (hydrogen-bonded turn), S (bend), or '-' (coil). The assignment is computed from backbone hydrogen-bond geometry via the Kabsch–Sander algorithm.

P-SEA three-state annotation labels each residue as helix, strand, or coil based purely on the geometry of the Cα trace. It serves as a fallback when the full backbone (and thus DSSP) is unavailable.

φ (phi) and ψ (psi) are the two rotatable backbone dihedrals per residue: φ is the C(i-1)–N–Cα–C torsion, ψ is the N–Cα–C–N(i+1) torsion, both in degrees on (−180°, 180°]. α-helical residues cluster near (−60°, −45°); β-strand residues near (−120°, +130°). A Ramachandran plot is simply a scatter of (φ, ψ) for every residue.

— Global shape and packing —

Radius of gyration (Rg) is the root-mean-square distance of Cα atoms from their centroid — a single number for overall size and compactness. A globular domain of N residues has Rg ≈ 2.2·N^0.38 Å; an extended or disordered chain has a much larger Rg. The Cα contact count is the number of residue pairs whose Cα atoms are within 8 Å and are more than four positions apart in sequence — a standard proxy for tertiary packing density. The bounding box is the smallest axis-aligned box enclosing all Cα atoms.

Accessible surface area quantifies burial. A residue with SASA near zero is packed into the hydrophobic core; one with SASA >100 Å² sits on the surface. Computed here via the Shrake–Rupley numerical algorithm with a 1.4 Å probe.

The contact map is a binary N×N matrix image: pixel (i, j) is dark where Cα_i and Cα_j are within 8 Å and |i−j|>4. Because the |i−j|>4 filter removes local helical contacts, off-diagonal stripes parallel to the main diagonal indicate parallel β-sheets; stripes perpendicular to it indicate antiparallel β-sheets. The Ramachandran plot scatters every residue's (φ, ψ) pair against the sterically allowed regions. The PAE heatmap renders the predicted-aligned-error matrix.

— Structural neighborhood —

A 3Di character summarizes, for each residue, the relative orientation of the Cα frame of its nearest spatial neighbor. Because it encodes fold topology rather than chemistry, 3Di alignments detect remote structural similarity that sequence alignment misses.

Structural nearest neighbors (via Foldseek easy-search vs the PDB). Reported per hit: target PDB id, E-value, and alignment TM-score. A TM-score above ~0.5 is the conventional threshold for 'same fold'.

— Confidence and disorder —

For AlphaFold models, the B-factor field carries pLDDT — the model's own estimate of local accuracy on a 0–100 scale. Regions with pLDDT<50 should be treated as essentially unmodeled; they often correspond to intrinsically disordered segments.

B-factor (Debye–Waller factor) reflects atomic displacement in the crystal lattice. It is an experimental observable (units Å²), not a prediction; low v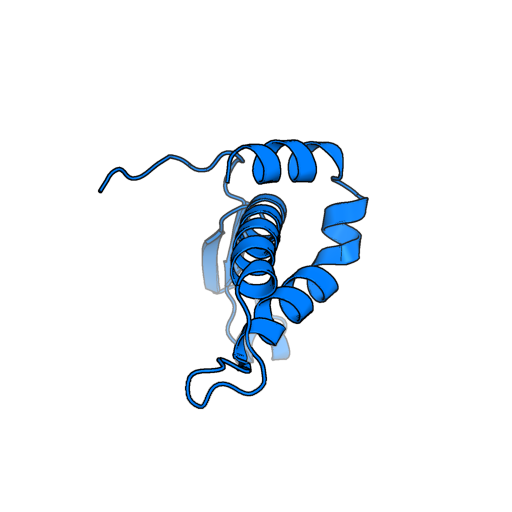alues mean the atom is pinned down, high values mean it moves or is heterogeneous across the crystal.

Predicted Aligned Error (PAE) is an AlphaFold confidence matrix: entry (i, j) is the expected error in the position of residue j, in ångströms, when the prediction is superimposed on the true structure at residue i. Low PAE within a block of residues means that block is internally rigid and well-predicted; high PAE between two blocks means their relative placement is uncertain even if each block individually is confident.